Protein AF-A0A930MCP6-F1 (afdb_monomer)

Foldseek 3Di:
DDPDQDPDDDQFQPCVVDDPVLCVDVVSVVVRVVVSVVVRVCNVVVSVVVLCVDLVRNDVNLVVLCVVLVPDDPPPDDSVRSSVRSVVSVVPDDDDDPVNVD

Nearest PDB structures (foldseek):
  8v3w-assembly1_N  TM=7.869E-01  e=1.969E-04  Clostridioides difficile

Secondary structure (DSSP, 8-state):
------S-SSPP-SGGGS-GGGGGSHHHHHHHHHHHHHHHHHHHHHHHHHGGGSTTT-STTHHHHHHHHT----TT--HHHHHHHHHHHHHHS----HHHH-

pLDDT: mean 91.27, std 9.35, range [55.25, 98.25]

Radius of gyration: 22.3 Å; Cα contacts (8 Å, |Δi|>4): 63; chains: 1; bounding box: 45×26×70 Å

Solvent-accessible surface area (backbone atoms only — not comparable to full-atom values): 6298 Å² total; per-residue (Å²): 130,88,81,70,73,62,104,61,93,66,85,52,59,58,62,79,81,49,71,73,73,54,63,73,40,64,69,58,36,52,52,39,52,51,51,15,51,55,52,34,52,48,64,61,44,52,45,59,56,56,34,35,80,35,74,94,56,31,64,89,42,40,66,62,52,25,62,77,57,71,49,84,68,61,97,83,56,50,71,68,56,47,41,49,53,43,50,50,48,61,70,67,55,74,80,93,44,72,86,73,77,108

Mean predicted aligned error: 6.06 Å

Structure (mmCIF, N/CA/C/O backbone):
data_AF-A0A930MCP6-F1
#
_entry.id   AF-A0A930MCP6-F1
#
loop_
_atom_site.group_PDB
_atom_site.id
_atom_site.type_symbol
_atom_site.label_atom_id
_atom_site.label_alt_id
_atom_site.label_comp_id
_atom_site.label_asym_id
_atom_site.label_entity_id
_atom_site.label_seq_id
_atom_site.pdbx_PDB_ins_code
_atom_site.Cartn_x
_atom_site.Cartn_y
_atom_site.Cartn_z
_atom_site.occupancy
_atom_site.B_iso_or_equiv
_atom_site.auth_seq_id
_atom_site.auth_comp_id
_atom_site.auth_asym_id
_atom_site.auth_atom_id
_atom_site.pdbx_PDB_model_num
ATOM 1 N N . MET A 1 1 ? 6.132 13.117 -5.677 1.00 55.25 1 MET A N 1
ATOM 2 C CA . MET A 1 1 ? 5.287 11.904 -5.652 1.00 55.25 1 MET A CA 1
ATOM 3 C C .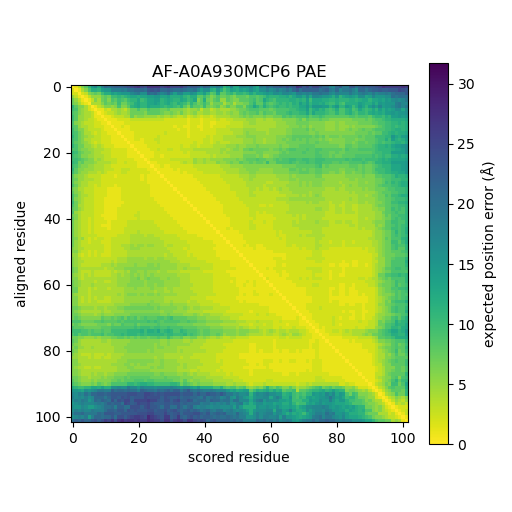 MET A 1 1 ? 3.996 12.297 -4.962 1.00 55.25 1 MET A C 1
ATOM 5 O O . MET A 1 1 ? 4.095 12.989 -3.957 1.00 55.25 1 MET A O 1
ATOM 9 N N . ALA A 1 2 ? 2.831 12.006 -5.542 1.00 56.72 2 ALA A N 1
ATOM 10 C CA . ALA A 1 2 ? 1.564 12.451 -4.964 1.00 56.72 2 ALA A CA 1
ATOM 11 C C . ALA A 1 2 ? 1.359 11.784 -3.599 1.00 56.72 2 ALA A C 1
ATOM 13 O O . ALA A 1 2 ? 1.487 10.566 -3.486 1.00 56.72 2 ALA A O 1
ATOM 14 N N . ASP A 1 3 ? 1.082 12.585 -2.575 1.00 66.00 3 ASP A N 1
ATOM 15 C CA . ASP A 1 3 ? 0.675 12.065 -1.278 1.00 66.00 3 ASP A CA 1
ATOM 16 C C . ASP A 1 3 ? -0.813 11.710 -1.376 1.00 66.00 3 ASP A C 1
ATOM 18 O O . ASP A 1 3 ? -1.668 12.594 -1.522 1.00 66.00 3 ASP A O 1
ATOM 22 N N . PHE A 1 4 ? -1.106 10.409 -1.454 1.00 69.06 4 PHE A N 1
ATOM 23 C CA . PHE A 1 4 ? -2.453 9.898 -1.703 1.00 69.06 4 PHE A CA 1
ATOM 24 C C . PHE A 1 4 ? -3.302 10.028 -0.444 1.00 69.06 4 PHE A C 1
ATOM 26 O O . PHE A 1 4 ? -3.450 9.104 0.355 1.00 69.06 4 PHE A O 1
ATOM 33 N N . HIS A 1 5 ? -3.898 11.200 -0.300 1.00 70.88 5 HIS A N 1
ATOM 34 C CA . HIS A 1 5 ? -4.880 11.475 0.728 1.00 70.88 5 HIS A CA 1
ATOM 35 C C . HIS A 1 5 ? -6.263 11.069 0.226 1.00 70.88 5 HIS A C 1
ATOM 37 O O . HIS A 1 5 ? -6.903 11.775 -0.552 1.00 70.88 5 HIS A O 1
ATOM 43 N N . PHE A 1 6 ? -6.723 9.901 0.665 1.00 78.75 6 PHE A N 1
ATOM 44 C CA . PHE A 1 6 ? -8.108 9.482 0.466 1.00 78.75 6 PHE A CA 1
ATOM 45 C C . PHE A 1 6 ? -9.054 10.251 1.405 1.00 78.75 6 PHE A C 1
ATOM 47 O O . PHE A 1 6 ? -8.680 11.230 2.043 1.00 78.75 6 PHE A O 1
ATOM 54 N N . LEU A 1 7 ? -10.297 9.776 1.525 1.00 77.44 7 LEU A N 1
ATOM 55 C CA . LEU A 1 7 ? -11.402 10.381 2.282 1.00 77.44 7 LEU A CA 1
ATOM 56 C C . LEU A 1 7 ? -11.086 10.797 3.740 1.00 77.44 7 LEU A C 1
ATOM 58 O O . LEU A 1 7 ? -11.892 11.505 4.340 1.00 77.44 7 LEU A O 1
ATOM 62 N N . ARG A 1 8 ? -9.985 10.331 4.354 1.00 83.94 8 ARG A N 1
ATOM 63 C CA . ARG A 1 8 ? -9.640 10.578 5.767 1.00 83.94 8 ARG A CA 1
ATOM 64 C C . ARG A 1 8 ? -8.137 10.799 5.966 1.00 83.94 8 ARG A C 1
ATOM 66 O O . ARG A 1 8 ? -7.330 9.991 5.512 1.00 83.94 8 ARG A O 1
ATOM 73 N N . LEU A 1 9 ? -7.790 11.840 6.729 1.00 85.50 9 LEU A N 1
ATOM 74 C CA . LEU A 1 9 ? -6.410 12.183 7.114 1.00 85.50 9 LEU A CA 1
ATOM 75 C C . LEU A 1 9 ? -6.018 11.619 8.488 1.00 85.50 9 LEU A C 1
ATOM 77 O O . LEU A 1 9 ? -4.869 11.253 8.716 1.00 85.50 9 LEU A O 1
ATOM 81 N N . GLU A 1 10 ? -6.993 11.513 9.386 1.00 90.12 10 GLU A N 1
ATOM 82 C CA . GLU A 1 10 ? -6.809 11.054 10.761 1.00 90.12 10 GLU A CA 1
ATOM 83 C C . GLU A 1 10 ? -7.254 9.599 10.935 1.00 90.12 10 GLU A C 1
ATOM 85 O O . GLU A 1 10 ? -7.930 9.028 10.070 1.00 90.12 10 GLU A O 1
ATOM 90 N N . LYS A 1 11 ? -6.896 9.019 12.088 1.00 93.31 11 LYS A N 1
ATOM 91 C CA . LYS A 1 11 ? -7.334 7.680 12.487 1.00 93.31 11 LYS A CA 1
ATOM 92 C C . LYS A 1 11 ? -8.856 7.573 12.410 1.00 93.31 11 LYS A C 1
ATOM 94 O O . LYS A 1 11 ? -9.574 8.441 12.912 1.00 93.31 11 LYS A O 1
ATOM 99 N N . VAL A 1 12 ? -9.353 6.496 11.807 1.00 95.25 12 VAL A N 1
ATOM 100 C CA . VAL A 1 12 ? -10.797 6.313 11.655 1.00 95.25 12 VAL A CA 1
ATOM 101 C C . VAL A 1 12 ? -11.482 6.154 13.012 1.00 95.25 12 VAL A C 1
ATOM 103 O O . VAL A 1 12 ? -11.068 5.364 13.857 1.00 95.25 12 VAL A O 1
ATOM 106 N N . ASN A 1 13 ? -12.569 6.904 13.184 1.00 95.12 13 ASN A N 1
ATOM 107 C CA . ASN A 1 13 ? -13.524 6.770 14.273 1.00 95.12 13 ASN A CA 1
ATOM 108 C C . ASN A 1 13 ? -14.932 6.924 13.688 1.00 95.12 13 ASN A C 1
ATOM 110 O O . ASN A 1 13 ? -15.357 8.039 13.376 1.00 95.12 13 ASN A O 1
ATOM 114 N N . VAL A 1 14 ? -15.643 5.810 13.505 1.00 94.94 14 VAL A N 1
ATOM 115 C CA . VAL A 1 14 ? -16.993 5.834 12.917 1.00 94.94 14 VAL A CA 1
ATOM 116 C C . VAL A 1 14 ? -18.049 6.319 13.914 1.00 94.94 14 VAL A C 1
ATOM 118 O O . VAL A 1 14 ? -19.004 6.980 13.509 1.00 94.94 14 VAL A O 1
ATOM 121 N N . MET A 1 15 ? -17.833 6.105 15.219 1.00 94.31 15 MET A N 1
ATOM 122 C CA . MET A 1 15 ? -18.720 6.592 16.286 1.00 94.31 15 MET A CA 1
ATOM 123 C C . MET A 1 15 ? -18.863 8.114 16.289 1.00 94.31 15 MET A C 1
ATOM 125 O O . MET A 1 15 ? -19.901 8.625 16.698 1.00 94.31 15 MET A O 1
ATOM 129 N N . ARG A 1 16 ? -17.858 8.850 15.790 1.00 94.12 16 ARG A N 1
ATOM 130 C CA . ARG A 1 16 ? -17.906 10.317 15.639 1.00 94.12 16 ARG A CA 1
ATOM 131 C C . ARG A 1 16 ? -19.131 10.797 14.852 1.00 94.12 16 ARG A C 1
ATOM 133 O O . ARG A 1 16 ? -19.578 11.920 15.069 1.00 94.12 16 ARG A O 1
ATOM 140 N N . TYR A 1 17 ? -19.640 9.979 13.935 1.00 93.50 17 TYR A N 1
ATOM 141 C CA . TYR A 1 17 ? -20.746 10.334 13.046 1.00 93.50 17 TYR A CA 1
ATOM 142 C C . TYR A 1 17 ? -22.116 9.879 13.567 1.00 93.50 17 TYR A C 1
ATOM 144 O O . TYR A 1 17 ? -23.120 10.094 12.893 1.00 93.50 17 TYR A O 1
ATOM 152 N N . LEU A 1 18 ? -22.172 9.251 14.746 1.00 95.31 18 LEU A N 1
ATOM 153 C CA . LEU A 1 18 ? -23.387 8.680 15.321 1.00 95.31 18 LEU A CA 1
ATOM 154 C C . LEU A 1 18 ? -23.843 9.457 16.571 1.00 95.31 18 LEU A C 1
ATOM 156 O O . LEU A 1 18 ? -23.031 10.109 17.235 1.00 95.31 18 LEU A O 1
ATOM 160 N N . PRO A 1 19 ? -25.139 9.393 16.935 1.00 97.31 19 PRO A N 1
ATOM 161 C CA . PRO A 1 19 ? -25.631 9.966 18.184 1.00 97.31 19 PRO A CA 1
ATOM 162 C C . PRO A 1 19 ? -24.890 9.443 19.422 1.00 97.31 19 PRO A C 1
ATOM 164 O O . PRO A 1 19 ? -24.733 8.238 19.610 1.00 97.31 19 PRO A O 1
ATOM 167 N N . LYS A 1 20 ? -24.497 10.356 20.321 1.00 94.38 20 LYS A N 1
ATOM 168 C CA . LYS A 1 20 ? -23.658 10.038 21.494 1.00 94.38 20 LYS A CA 1
ATOM 169 C C . LYS A 1 20 ? -24.261 8.992 22.437 1.00 94.38 20 LYS A C 1
ATOM 171 O O . LYS A 1 20 ? -23.507 8.245 23.048 1.00 94.38 20 LYS A O 1
ATOM 176 N N . PHE A 1 21 ? -25.589 8.926 22.556 1.00 95.94 21 PHE A N 1
ATOM 177 C CA . PHE A 1 21 ? -26.249 7.977 23.461 1.00 95.94 21 PHE A CA 1
ATOM 178 C C . PHE A 1 21 ? -26.012 6.513 23.061 1.00 95.94 21 PHE A C 1
ATOM 180 O O . PHE A 1 21 ? -26.019 5.644 23.925 1.00 95.94 21 PHE A O 1
ATOM 187 N N . LEU A 1 22 ? -25.734 6.243 21.779 1.00 95.31 22 LEU A N 1
ATOM 188 C CA . LEU A 1 22 ? -25.434 4.895 21.293 1.00 95.31 22 LEU A CA 1
ATOM 189 C C . LEU A 1 22 ? -24.116 4.350 21.854 1.00 95.31 22 LEU A C 1
ATOM 191 O O . LEU A 1 22 ? -23.947 3.142 21.940 1.00 95.31 22 LEU A O 1
ATOM 195 N N . ALA A 1 23 ? -23.201 5.224 22.289 1.00 92.69 23 ALA A N 1
ATOM 196 C CA . ALA A 1 23 ? -21.976 4.806 22.970 1.00 92.69 23 ALA A CA 1
ATOM 197 C C . ALA A 1 23 ? -22.235 4.213 24.367 1.00 92.69 23 ALA A C 1
ATOM 199 O O . ALA A 1 23 ? -21.322 3.635 24.952 1.00 92.69 23 ALA A O 1
ATOM 200 N N . GLY A 1 24 ? -23.446 4.391 24.911 1.00 95.12 24 GLY A N 1
ATOM 201 C CA . GLY A 1 24 ? -23.855 3.805 26.186 1.00 95.12 24 GLY A CA 1
ATOM 202 C C . GLY A 1 24 ? -24.171 2.310 26.100 1.00 95.12 24 GLY A C 1
ATOM 203 O O . GLY A 1 24 ? -24.090 1.624 27.114 1.00 95.12 24 GLY A O 1
ATOM 204 N N . ASP A 1 25 ? -24.495 1.794 24.911 1.00 97.25 25 ASP A N 1
ATOM 205 C CA . ASP A 1 25 ? -24.624 0.356 24.679 1.00 97.25 25 ASP A CA 1
ATOM 206 C C . ASP A 1 25 ? -23.233 -0.235 24.406 1.00 97.25 25 ASP A C 1
ATOM 208 O O . ASP A 1 25 ? -22.578 0.109 23.418 1.00 97.25 25 ASP A O 1
ATOM 212 N N . MET A 1 26 ? -22.771 -1.118 25.296 1.00 96.56 26 MET A N 1
ATOM 213 C CA . MET A 1 26 ? -21.439 -1.722 25.193 1.00 96.56 26 MET A CA 1
ATOM 214 C C . MET A 1 26 ? -21.279 -2.564 23.926 1.00 96.56 26 MET A C 1
ATOM 216 O O . MET A 1 26 ? -20.258 -2.447 23.254 1.00 96.56 26 MET A O 1
ATOM 220 N N . SER A 1 27 ? -22.296 -3.350 23.562 1.00 97.44 27 SER A N 1
ATOM 221 C CA . SER A 1 27 ? -22.241 -4.215 22.378 1.00 97.44 27 SER A CA 1
ATOM 222 C C . SER A 1 27 ? -22.166 -3.365 21.115 1.00 97.44 27 SER A C 1
ATOM 224 O O . SER A 1 27 ? -21.362 -3.621 20.218 1.00 97.44 27 SER A O 1
ATOM 226 N N . PHE A 1 28 ? -22.965 -2.297 21.058 1.00 96.38 28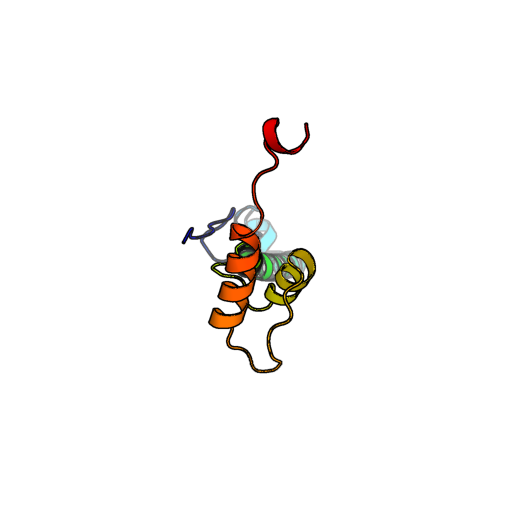 PHE A N 1
ATOM 227 C CA . PHE A 1 28 ? -22.921 -1.358 19.946 1.00 96.38 28 PHE A CA 1
ATOM 228 C C . PHE A 1 28 ? -21.558 -0.667 19.851 1.00 96.38 28 PHE A C 1
ATOM 230 O O . PHE A 1 28 ? -20.975 -0.593 18.769 1.00 96.38 28 PHE A O 1
ATOM 237 N N . LYS A 1 29 ? -21.020 -0.190 20.978 1.00 96.44 29 LYS A N 1
ATOM 238 C CA . LYS A 1 29 ? -19.708 0.457 21.020 1.00 96.44 29 LYS A CA 1
ATOM 239 C C . LYS A 1 29 ? -18.598 -0.480 20.530 1.00 96.44 29 LYS A C 1
ATOM 241 O O . LYS A 1 29 ? -17.790 -0.063 19.705 1.00 96.44 29 LYS A O 1
ATOM 246 N N . GLU A 1 30 ? -18.575 -1.730 20.985 1.00 97.81 30 GLU A N 1
ATOM 247 C CA . GLU A 1 30 ? -17.574 -2.728 20.580 1.00 97.81 30 GLU A CA 1
ATOM 248 C C . GLU A 1 30 ? -17.611 -3.023 19.076 1.00 97.81 30 GLU A C 1
ATOM 250 O O . GLU A 1 30 ? -16.564 -3.079 18.419 1.00 97.81 30 GLU A O 1
ATOM 255 N N . VAL A 1 31 ? -18.812 -3.139 18.499 1.00 97.62 31 VAL A N 1
ATOM 256 C CA . VAL A 1 31 ? -18.984 -3.285 17.047 1.00 97.62 31 VAL A CA 1
ATOM 257 C C . VAL A 1 31 ? -18.387 -2.083 16.314 1.00 97.62 31 VAL A C 1
ATOM 259 O O . VAL A 1 31 ? -17.645 -2.250 15.347 1.00 97.62 31 VAL A O 1
ATOM 262 N N . GLN A 1 32 ? -18.656 -0.865 16.779 1.00 97.50 32 GLN A N 1
ATOM 263 C CA . GLN A 1 32 ? -18.194 0.348 16.102 1.00 97.50 32 GLN A CA 1
ATOM 264 C C . GLN A 1 32 ? -16.690 0.603 16.271 1.00 97.50 32 GLN A C 1
ATOM 266 O O . GLN A 1 32 ? -16.044 1.133 15.360 1.00 97.50 32 GLN A O 1
ATOM 271 N N . ASP A 1 33 ? -16.103 0.189 17.392 1.00 97.31 33 ASP A N 1
ATOM 272 C CA . ASP A 1 33 ? -14.652 0.197 17.590 1.00 97.31 33 ASP A CA 1
ATOM 273 C C . ASP A 1 33 ? -13.970 -0.799 16.640 1.00 97.31 33 ASP A C 1
ATOM 275 O O . ASP A 1 33 ? -12.969 -0.462 16.001 1.00 97.31 33 ASP A O 1
ATOM 279 N N . THR A 1 34 ? -14.557 -1.988 16.467 1.00 98.25 34 THR A N 1
ATOM 280 C CA . THR A 1 34 ? -14.078 -3.003 15.515 1.00 98.25 34 THR A CA 1
ATOM 281 C C . THR A 1 34 ? -14.163 -2.488 14.076 1.00 98.25 34 THR A C 1
ATOM 283 O O . THR A 1 34 ? -13.182 -2.547 13.335 1.00 98.25 34 THR A O 1
ATOM 286 N N . LEU A 1 35 ? -15.294 -1.891 13.686 1.00 97.44 35 LEU A N 1
ATOM 287 C CA . LEU A 1 35 ? -15.461 -1.271 12.367 1.00 97.44 35 LEU A CA 1
ATOM 288 C C . LEU A 1 35 ? -14.461 -0.133 12.138 1.00 97.44 35 LEU A C 1
ATOM 290 O O . LEU A 1 35 ? -13.872 -0.032 11.061 1.00 97.44 35 LEU A O 1
ATOM 294 N N . SER A 1 36 ? -14.223 0.702 13.152 1.00 97.19 36 SER A N 1
ATOM 295 C CA . SER A 1 36 ? -13.208 1.758 13.082 1.00 97.19 36 SER A CA 1
ATOM 296 C C . SER A 1 36 ? -11.811 1.181 12.844 1.00 97.19 36 SER A C 1
ATOM 298 O O . SER A 1 36 ? -11.063 1.725 12.034 1.00 97.19 36 SER A O 1
ATOM 300 N N . ALA A 1 37 ? -11.466 0.067 13.498 1.00 97.62 37 ALA A N 1
ATOM 301 C CA . ALA A 1 37 ? -10.180 -0.599 13.319 1.00 97.62 37 ALA A CA 1
ATOM 302 C C . ALA A 1 37 ? -10.005 -1.171 11.901 1.00 97.62 37 ALA A C 1
ATOM 304 O O . ALA A 1 37 ? -8.961 -0.950 11.285 1.00 97.62 37 ALA A O 1
ATOM 305 N N . GLU A 1 38 ? -11.018 -1.843 11.345 1.00 97.50 38 GLU A N 1
ATOM 306 C CA . GLU A 1 38 ? -10.954 -2.355 9.966 1.00 97.50 38 GLU A CA 1
ATOM 307 C C . GLU A 1 38 ? -10.884 -1.219 8.938 1.00 97.50 38 GLU A C 1
ATOM 309 O O . GLU A 1 38 ? -10.072 -1.247 8.010 1.00 97.50 38 GLU A O 1
ATOM 314 N N . HIS A 1 39 ? -11.663 -0.155 9.134 1.00 95.69 39 HIS A N 1
ATOM 315 C CA . HIS A 1 39 ? -11.585 1.020 8.270 1.00 95.69 39 HIS A CA 1
ATOM 316 C C . HIS A 1 39 ? -10.217 1.708 8.342 1.00 95.69 39 HIS A C 1
ATOM 318 O O . HIS A 1 39 ? -9.751 2.233 7.330 1.00 95.69 39 HIS A O 1
ATOM 324 N N . GLU A 1 40 ? -9.570 1.717 9.508 1.00 95.62 40 GLU A N 1
ATOM 325 C CA . GLU A 1 40 ? -8.216 2.248 9.656 1.00 95.62 40 GLU A CA 1
ATOM 326 C C . GLU A 1 40 ? -7.191 1.402 8.899 1.00 95.62 40 GLU A C 1
ATOM 328 O O . GLU A 1 40 ? -6.346 1.960 8.198 1.00 95.62 40 GLU A O 1
ATOM 333 N N . ARG A 1 41 ? -7.303 0.068 8.952 1.00 95.81 41 ARG A N 1
ATOM 334 C CA . ARG A 1 41 ? -6.460 -0.825 8.141 1.00 95.81 41 ARG A CA 1
ATOM 335 C C . ARG A 1 41 ? -6.582 -0.496 6.658 1.00 95.81 41 ARG A C 1
ATOM 337 O O . ARG A 1 41 ? -5.565 -0.336 5.989 1.00 95.81 41 ARG A O 1
ATOM 344 N N . TYR A 1 42 ? -7.803 -0.313 6.154 1.00 93.56 42 TYR A N 1
ATOM 345 C CA . TYR A 1 42 ? -8.008 0.082 4.760 1.00 93.56 42 TYR A CA 1
ATOM 346 C C . TYR A 1 42 ? -7.482 1.485 4.454 1.00 93.56 42 TYR A C 1
ATOM 348 O O . TYR A 1 42 ? -6.856 1.675 3.414 1.00 93.56 42 TYR A O 1
ATOM 356 N N . ARG A 1 43 ? -7.673 2.462 5.350 1.00 92.75 43 ARG A N 1
ATOM 357 C CA . ARG A 1 43 ? -7.156 3.830 5.170 1.00 92.75 43 ARG A CA 1
ATOM 358 C C . ARG A 1 43 ? -5.641 3.841 4.974 1.00 92.75 43 ARG A C 1
ATOM 360 O O . ARG A 1 43 ? -5.157 4.603 4.145 1.00 92.75 43 ARG A O 1
ATOM 367 N N . LEU A 1 44 ? -4.917 3.001 5.712 1.00 91.69 44 LEU A N 1
ATOM 368 C CA . LEU A 1 44 ? -3.461 2.878 5.616 1.00 91.69 44 LEU A CA 1
ATOM 369 C C . LEU A 1 44 ? -3.018 2.013 4.429 1.00 91.69 44 LEU A C 1
ATOM 371 O O . LEU A 1 44 ? -1.998 2.298 3.807 1.00 91.69 44 LEU A O 1
ATOM 375 N N . PHE A 1 45 ? -3.787 0.979 4.084 1.00 92.94 45 PHE A N 1
ATOM 376 C CA . PHE A 1 45 ? -3.458 0.082 2.978 1.00 92.94 45 PHE A CA 1
ATOM 377 C C . PHE A 1 45 ? -3.692 0.714 1.599 1.00 92.94 45 PHE A C 1
ATOM 379 O O . PHE A 1 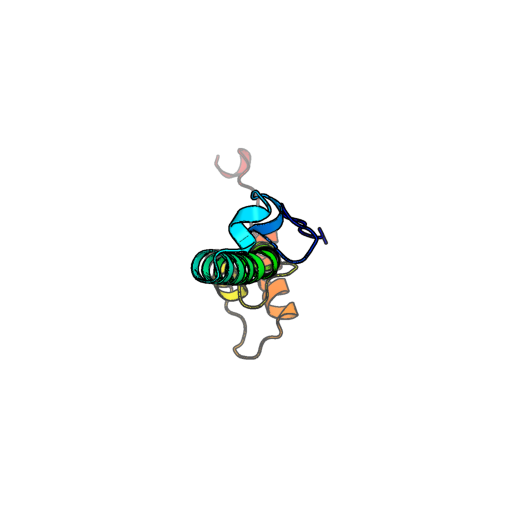45 ? -2.915 0.472 0.678 1.00 92.94 45 PHE A O 1
ATOM 386 N N . LEU A 1 46 ? -4.730 1.542 1.442 1.00 92.19 46 LEU A N 1
ATOM 387 C CA . LEU A 1 46 ? -5.087 2.158 0.159 1.00 92.19 46 LEU A CA 1
ATOM 388 C C . LEU A 1 46 ? -3.942 2.992 -0.466 1.00 92.19 46 LEU A C 1
ATOM 390 O O . LEU A 1 46 ? -3.646 2.798 -1.646 1.00 92.19 46 LEU A O 1
ATOM 394 N N . PRO A 1 47 ? -3.233 3.862 0.279 1.00 91.31 47 PRO A N 1
ATOM 395 C CA . PRO A 1 47 ? -2.043 4.538 -0.239 1.00 91.31 47 PRO A CA 1
ATOM 396 C C . PRO A 1 47 ? -0.934 3.563 -0.661 1.00 91.31 47 PRO A C 1
ATOM 398 O O . PRO A 1 47 ? -0.318 3.735 -1.716 1.00 91.31 47 PRO A O 1
ATOM 401 N N . GLU A 1 48 ? -0.699 2.503 0.116 1.00 91.88 48 GLU A N 1
ATOM 402 C CA . GLU A 1 48 ? 0.338 1.505 -0.179 1.00 91.88 48 GLU A CA 1
ATOM 403 C C . GLU A 1 48 ? 0.041 0.688 -1.441 1.00 91.88 48 GLU A C 1
ATOM 405 O O . GLU A 1 48 ? 0.950 0.445 -2.241 1.00 91.88 48 GLU A O 1
ATOM 410 N N . ILE A 1 49 ? -1.222 0.318 -1.681 1.00 94.06 49 ILE A N 1
ATOM 411 C CA . ILE A 1 49 ? -1.610 -0.347 -2.932 1.00 94.06 49 ILE A CA 1
ATOM 412 C C . ILE A 1 49 ? -1.523 0.614 -4.121 1.00 94.06 49 ILE A C 1
ATOM 414 O O . ILE A 1 49 ? -1.026 0.219 -5.173 1.00 94.06 49 ILE A O 1
ATOM 418 N N . THR A 1 50 ? -1.883 1.897 -3.968 1.00 93.50 50 THR A N 1
ATOM 419 C CA . THR A 1 50 ? -1.739 2.862 -5.075 1.00 93.50 50 THR A CA 1
ATOM 420 C C . THR A 1 50 ? -0.299 3.090 -5.500 1.00 93.50 50 THR A C 1
ATOM 422 O O . THR A 1 50 ? -0.042 3.272 -6.689 1.00 93.50 50 THR A O 1
ATOM 425 N N . LYS A 1 51 ? 0.664 2.993 -4.575 1.00 93.81 51 LYS A N 1
ATOM 426 C CA . LYS A 1 51 ? 2.094 3.021 -4.917 1.00 93.81 51 LYS A CA 1
ATOM 427 C C . LYS A 1 51 ? 2.486 1.879 -5.859 1.00 93.81 51 LYS A C 1
ATOM 429 O O . LYS A 1 51 ? 3.465 2.009 -6.585 1.00 93.81 51 LYS A O 1
ATOM 434 N N . GLN A 1 52 ? 1.739 0.782 -5.918 1.00 95.75 52 GLN A N 1
ATOM 435 C CA . GLN A 1 52 ? 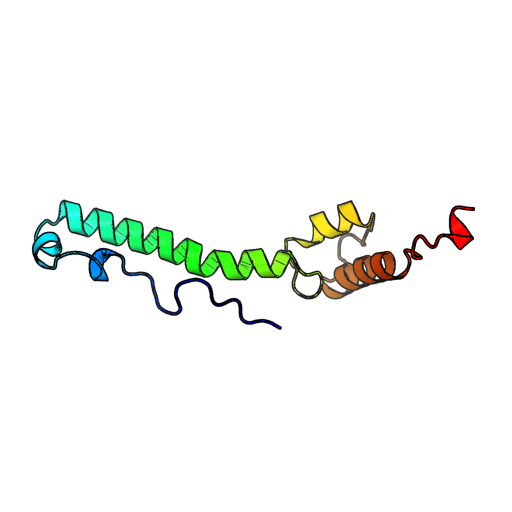2.052 -0.317 -6.834 1.00 95.75 52 GLN A CA 1
ATOM 436 C C . GLN A 1 52 ? 1.621 -0.047 -8.281 1.00 95.75 52 GLN A C 1
ATOM 438 O O . GLN A 1 52 ? 2.150 -0.665 -9.205 1.00 95.75 52 GLN A O 1
ATOM 443 N N . PHE A 1 53 ? 0.710 0.906 -8.498 1.00 94.44 53 PHE A N 1
ATOM 444 C CA . PHE A 1 53 ? 0.197 1.271 -9.824 1.00 94.44 53 PHE A CA 1
ATOM 445 C C . PHE A 1 53 ? 1.090 2.246 -10.595 1.00 94.44 53 PHE A C 1
ATOM 447 O O . PHE A 1 53 ? 0.754 2.617 -11.716 1.00 94.44 53 PHE A O 1
ATOM 454 N N . PHE A 1 54 ? 2.229 2.647 -10.033 1.00 94.62 54 PHE A N 1
ATOM 455 C CA . PHE A 1 54 ? 3.217 3.474 -10.720 1.00 94.62 54 PHE A CA 1
ATOM 456 C C . PHE A 1 54 ? 4.575 2.797 -10.643 1.00 94.62 54 PHE A C 1
ATOM 458 O O . PHE A 1 54 ? 5.022 2.394 -9.567 1.00 94.62 54 PHE A O 1
ATOM 465 N N . ILE A 1 55 ? 5.250 2.682 -11.786 1.00 96.25 55 ILE A N 1
ATOM 466 C CA . ILE A 1 55 ? 6.529 1.973 -11.869 1.00 96.25 55 ILE A CA 1
ATOM 467 C C . ILE A 1 55 ? 7.618 2.649 -11.020 1.00 96.25 55 ILE A C 1
ATOM 469 O O . ILE A 1 55 ? 8.517 1.984 -10.519 1.00 96.25 55 ILE A O 1
ATOM 473 N N . GLU A 1 56 ? 7.525 3.959 -10.790 1.00 95.25 56 GLU A N 1
ATOM 474 C CA . GLU A 1 56 ? 8.413 4.716 -9.901 1.00 95.25 56 GLU A CA 1
ATOM 475 C C . GLU A 1 56 ? 8.362 4.238 -8.446 1.00 95.25 56 GLU A C 1
ATOM 477 O O . GLU A 1 56 ? 9.348 4.376 -7.724 1.00 95.25 56 GLU A O 1
ATOM 482 N N . THR A 1 57 ? 7.222 3.706 -8.007 1.00 95.56 57 THR A N 1
ATOM 483 C CA . THR A 1 57 ? 6.943 3.404 -6.598 1.00 95.56 57 THR A CA 1
ATOM 484 C C . THR A 1 57 ? 6.671 1.937 -6.324 1.00 95.56 57 THR A C 1
ATOM 486 O O . THR A 1 57 ? 6.796 1.512 -5.176 1.00 95.56 57 THR A O 1
ATOM 489 N N . ALA A 1 58 ? 6.371 1.147 -7.353 1.00 96.44 58 ALA A N 1
ATOM 490 C CA . ALA A 1 58 ? 6.046 -0.263 -7.216 1.00 96.44 58 ALA A CA 1
ATOM 491 C C . ALA A 1 58 ? 7.198 -1.045 -6.578 1.00 96.44 58 ALA A C 1
ATOM 493 O O . ALA A 1 58 ? 8.350 -0.924 -6.999 1.00 96.44 58 ALA A O 1
ATOM 494 N N . THR A 1 59 ? 6.894 -1.826 -5.548 1.00 95.50 59 THR A N 1
ATOM 495 C CA . THR A 1 59 ? 7.824 -2.729 -4.866 1.00 95.50 59 THR A CA 1
ATOM 496 C C . THR A 1 59 ? 7.356 -4.162 -5.086 1.00 95.50 59 THR A C 1
ATOM 498 O O . THR A 1 59 ? 7.772 -4.808 -6.044 1.00 95.50 59 THR A O 1
ATOM 501 N N . TRP A 1 60 ? 6.422 -4.644 -4.273 1.00 96.12 60 TRP A N 1
ATOM 502 C CA . TRP A 1 60 ? 5.845 -5.980 -4.412 1.00 96.12 60 TRP A CA 1
ATOM 503 C C . TRP A 1 60 ? 4.908 -6.105 -5.620 1.00 96.12 60 TRP A C 1
ATOM 505 O O . TRP A 1 60 ? 4.661 -7.219 -6.065 1.00 96.12 60 TRP A O 1
ATOM 515 N N . GLY A 1 61 ? 4.431 -4.992 -6.190 1.00 96.50 61 GLY A N 1
ATOM 516 C CA . GLY A 1 61 ? 3.669 -4.987 -7.444 1.00 96.50 61 GLY A CA 1
ATOM 517 C C . GLY A 1 61 ? 4.515 -5.121 -8.717 1.00 96.50 61 GLY A C 1
ATOM 518 O O . GLY A 1 61 ? 3.955 -5.217 -9.806 1.00 96.50 61 GLY A O 1
ATOM 519 N N . LEU A 1 62 ? 5.853 -5.121 -8.618 1.00 97.00 62 LEU A N 1
ATOM 520 C CA . LEU A 1 62 ? 6.741 -5.233 -9.785 1.00 97.00 62 LEU A CA 1
ATOM 521 C C . LEU A 1 62 ? 6.515 -6.475 -10.661 1.00 97.00 62 LEU A C 1
ATOM 523 O O . LEU A 1 62 ? 6.534 -6.302 -11.877 1.00 97.00 62 LEU A O 1
ATOM 527 N N . PRO A 1 63 ? 6.251 -7.682 -10.124 1.00 96.94 63 PRO A N 1
ATOM 528 C CA . PRO A 1 63 ? 6.012 -8.862 -10.955 1.00 96.94 63 PRO A CA 1
ATOM 529 C C . PRO A 1 63 ? 4.907 -8.666 -12.003 1.00 96.94 63 PRO A C 1
ATOM 531 O O . PRO A 1 63 ? 5.065 -9.087 -13.143 1.00 96.94 63 PRO A O 1
ATOM 534 N N . SER A 1 64 ? 3.825 -7.955 -11.666 1.00 96.94 64 SER A N 1
ATOM 535 C CA . SER A 1 64 ? 2.739 -7.672 -12.615 1.00 96.94 64 SER A CA 1
ATOM 536 C C . SER A 1 64 ? 3.171 -6.723 -13.737 1.00 96.94 64 SER A C 1
ATOM 538 O O . SER A 1 64 ? 2.782 -6.896 -14.889 1.00 96.94 64 SER A O 1
ATOM 540 N N . TRP A 1 65 ? 4.010 -5.729 -13.431 1.00 97.50 65 TRP A N 1
ATOM 541 C CA . TRP A 1 65 ? 4.615 -4.881 -14.462 1.00 97.50 65 TRP A CA 1
ATOM 542 C C . TRP A 1 65 ? 5.535 -5.686 -15.380 1.00 97.50 65 TRP A C 1
ATOM 544 O O . TRP A 1 65 ? 5.518 -5.504 -16.597 1.00 97.50 65 TRP A O 1
ATOM 554 N N . GLU A 1 66 ? 6.331 -6.575 -14.798 1.00 97.12 66 GLU A N 1
ATOM 555 C CA . GLU A 1 66 ? 7.297 -7.391 -15.527 1.00 97.12 66 GLU A CA 1
ATOM 556 C C . GLU A 1 66 ? 6.616 -8.378 -16.473 1.00 97.12 66 GLU A C 1
ATOM 558 O O . GLU A 1 66 ? 7.077 -8.557 -17.599 1.00 97.12 66 GLU A O 1
ATOM 563 N N . GLU A 1 67 ? 5.475 -8.929 -16.062 1.00 96.88 67 GLU A N 1
ATOM 564 C CA . GLU A 1 67 ? 4.603 -9.748 -16.901 1.00 96.88 67 GLU A CA 1
ATOM 565 C C . GLU A 1 67 ? 4.066 -8.953 -18.105 1.00 96.88 67 GLU A C 1
ATOM 567 O O . GLU A 1 67 ? 4.233 -9.368 -19.254 1.00 96.88 67 GLU A O 1
ATOM 572 N N . VAL A 1 68 ? 3.500 -7.760 -17.874 1.00 95.00 68 VAL A N 1
ATOM 573 C CA . VAL A 1 68 ? 2.919 -6.910 -18.935 1.00 95.00 68 VAL A CA 1
ATOM 574 C C . VAL A 1 68 ? 3.968 -6.440 -19.950 1.00 95.00 68 VAL A C 1
ATOM 576 O O . VAL A 1 68 ? 3.700 -6.377 -21.157 1.00 95.00 68 VAL A O 1
ATOM 579 N N . TYR A 1 69 ? 5.167 -6.093 -19.480 1.00 95.12 69 TYR A N 1
ATOM 580 C CA . TYR A 1 69 ? 6.258 -5.594 -20.323 1.00 95.12 69 TYR A CA 1
ATOM 581 C C . TYR A 1 69 ? 7.240 -6.681 -20.770 1.00 95.12 69 TYR A C 1
ATOM 583 O O . TYR A 1 69 ? 8.184 -6.374 -21.508 1.00 95.12 69 TYR A O 1
ATOM 591 N N . GLN A 1 70 ? 6.990 -7.936 -20.383 1.00 95.69 70 GLN A N 1
ATOM 592 C CA . GLN A 1 70 ? 7.804 -9.106 -20.712 1.00 95.69 70 GLN A CA 1
ATOM 593 C C . GLN A 1 70 ? 9.288 -8.873 -20.399 1.00 95.69 70 GLN A C 1
ATOM 595 O O . GLN A 1 70 ? 10.174 -9.039 -21.248 1.00 95.69 70 GLN A O 1
ATOM 600 N N . THR A 1 71 ? 9.560 -8.407 -19.183 1.00 95.38 71 THR A N 1
ATOM 601 C CA . THR A 1 71 ? 10.922 -8.259 -18.663 1.00 95.38 71 THR A CA 1
ATOM 602 C C . THR A 1 71 ? 11.268 -9.440 -17.776 1.00 95.38 71 THR A C 1
ATOM 604 O O . THR A 1 71 ? 10.501 -9.775 -16.883 1.00 95.38 71 THR A O 1
ATOM 607 N N . ASN A 1 72 ? 12.459 -10.005 -17.969 1.00 94.44 72 ASN A N 1
ATOM 608 C CA . ASN A 1 72 ? 12.979 -11.108 -17.164 1.00 94.44 72 ASN A CA 1
ATOM 609 C C . ASN A 1 72 ? 14.206 -10.615 -16.384 1.00 94.44 72 ASN A C 1
ATOM 611 O O . ASN A 1 72 ? 15.331 -10.773 -16.869 1.00 94.44 72 ASN A O 1
ATOM 615 N N . PRO A 1 73 ? 14.022 -9.926 -15.244 1.00 95.44 73 PRO A N 1
ATOM 616 C CA . PRO A 1 73 ? 15.152 -9.515 -14.423 1.00 95.44 73 PRO A CA 1
ATOM 617 C C . PRO A 1 73 ? 15.885 -10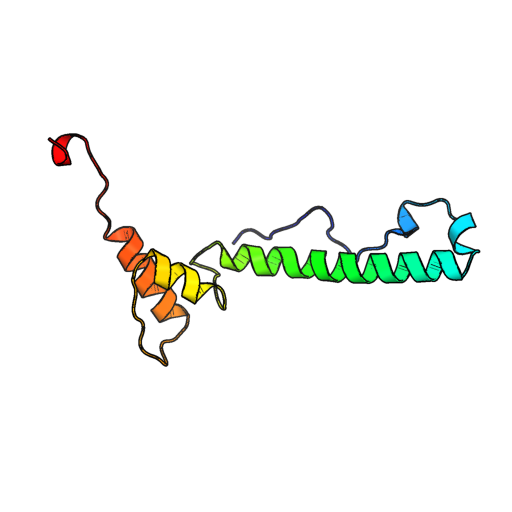.743 -13.847 1.00 95.44 73 PRO A C 1
ATOM 619 O O . PRO A 1 73 ? 15.259 -11.781 -13.623 1.00 95.44 73 PRO A O 1
ATOM 622 N N . PRO A 1 74 ? 17.195 -10.636 -13.565 1.00 95.56 74 PRO A N 1
ATOM 623 C CA . PRO A 1 74 ? 17.909 -11.626 -12.760 1.00 95.56 74 PRO A CA 1
ATOM 624 C C . PRO A 1 74 ? 17.232 -11.870 -11.402 1.00 95.56 74 PRO A C 1
ATOM 626 O O . PRO A 1 74 ? 16.602 -10.967 -10.851 1.00 95.56 74 PRO A O 1
ATOM 629 N N . TYR A 1 75 ? 17.389 -13.077 -10.852 1.00 90.44 75 TYR A N 1
ATOM 630 C CA . TYR A 1 75 ? 16.730 -13.511 -9.610 1.00 90.44 75 TYR A CA 1
ATOM 631 C C . TYR A 1 75 ? 16.984 -12.575 -8.412 1.00 90.44 75 TYR A C 1
ATOM 633 O O . TYR A 1 75 ? 16.096 -12.349 -7.595 1.00 90.44 75 TYR A O 1
ATOM 641 N N . ASP A 1 76 ? 18.178 -12.000 -8.328 1.00 94.38 76 ASP A N 1
ATOM 642 C CA . ASP A 1 76 ? 18.653 -11.119 -7.260 1.00 94.38 76 ASP A CA 1
ATOM 643 C C . ASP A 1 76 ? 18.703 -9.638 -7.676 1.00 94.38 76 ASP A C 1
ATOM 645 O O . ASP A 1 76 ? 19.322 -8.808 -7.005 1.00 94.38 76 ASP A O 1
ATOM 649 N N . ALA A 1 77 ? 18.042 -9.282 -8.781 1.00 96.19 77 ALA A N 1
ATOM 650 C CA . ALA A 1 77 ? 18.023 -7.914 -9.270 1.00 96.19 77 ALA A CA 1
ATOM 651 C C . ALA A 1 77 ? 17.421 -6.953 -8.234 1.00 96.19 77 ALA A C 1
ATOM 653 O O . ALA A 1 77 ? 16.333 -7.176 -7.693 1.00 96.19 77 ALA A O 1
ATOM 654 N N . SER A 1 78 ? 18.100 -5.824 -8.018 1.00 97.44 78 SER A N 1
ATOM 655 C CA . SER A 1 78 ? 17.587 -4.756 -7.161 1.00 97.44 78 SER A CA 1
ATOM 656 C C . SER A 1 78 ? 16.267 -4.193 -7.701 1.00 97.44 78 SER A C 1
ATOM 658 O O . SER A 1 78 ? 16.014 -4.192 -8.909 1.00 97.44 78 SER A O 1
ATOM 660 N N . ILE A 1 79 ? 15.427 -3.657 -6.809 1.00 97.25 79 ILE A N 1
ATOM 661 C CA . ILE A 1 79 ? 14.157 -3.002 -7.177 1.00 97.25 79 ILE A CA 1
ATOM 662 C C . ILE A 1 79 ? 14.384 -1.917 -8.242 1.00 97.25 79 ILE A C 1
ATOM 664 O O . ILE A 1 79 ? 13.612 -1.817 -9.195 1.00 97.25 79 ILE A O 1
ATOM 668 N N . ASP A 1 80 ? 15.463 -1.142 -8.128 1.00 97.62 80 ASP A N 1
ATOM 669 C CA . ASP A 1 80 ? 15.773 -0.070 -9.077 1.00 97.62 80 ASP A CA 1
ATOM 670 C C . ASP A 1 80 ? 16.157 -0.601 -10.461 1.00 97.62 80 ASP A C 1
ATOM 672 O O . ASP A 1 80 ? 15.706 -0.058 -11.476 1.00 97.62 80 ASP A O 1
ATOM 676 N N . LEU A 1 81 ? 16.923 -1.696 -10.528 1.00 97.69 81 LEU A N 1
ATOM 677 C CA . LEU A 1 81 ? 17.232 -2.352 -11.798 1.00 97.69 81 LEU A CA 1
ATOM 678 C C . LEU A 1 81 ? 15.958 -2.906 -12.446 1.00 97.69 81 LEU A C 1
ATOM 680 O O . LEU A 1 81 ? 15.713 -2.662 -13.627 1.00 97.69 81 LEU A O 1
ATOM 684 N N . ARG A 1 82 ? 15.110 -3.586 -11.666 1.00 98.06 82 ARG A N 1
ATOM 685 C CA . ARG A 1 82 ? 13.821 -4.125 -12.129 1.00 98.06 82 ARG A CA 1
ATOM 686 C 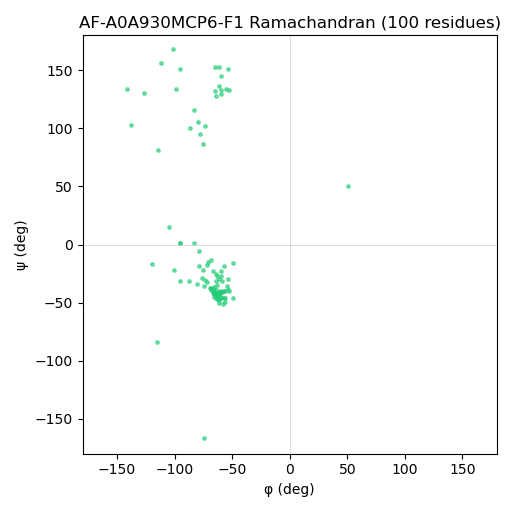C . ARG A 1 82 ? 12.933 -3.031 -12.728 1.00 98.06 82 ARG A C 1
ATOM 688 O O . ARG A 1 82 ? 12.497 -3.142 -13.874 1.00 98.06 82 ARG A O 1
ATOM 695 N N . ARG A 1 83 ? 12.764 -1.910 -12.015 1.00 98.00 83 ARG A N 1
ATOM 696 C CA . ARG A 1 83 ? 12.043 -0.723 -12.514 1.00 98.00 83 ARG A CA 1
ATOM 697 C C . ARG A 1 83 ? 12.659 -0.163 -13.795 1.00 98.00 83 ARG A C 1
ATOM 699 O O . ARG A 1 83 ? 11.930 0.216 -14.709 1.00 98.00 83 ARG A O 1
ATOM 706 N N . THR A 1 84 ? 13.987 -0.116 -13.877 1.00 97.44 84 THR A N 1
ATOM 707 C CA . THR A 1 84 ? 14.713 0.400 -15.049 1.00 97.44 84 THR A CA 1
ATOM 708 C C . THR A 1 84 ? 14.458 -0.451 -16.292 1.00 97.44 84 THR A C 1
ATOM 710 O O . THR A 1 84 ? 14.193 0.100 -17.361 1.00 97.44 84 THR A O 1
ATOM 713 N N . LEU A 1 85 ? 14.461 -1.781 -16.161 1.00 96.75 85 LEU A N 1
ATOM 714 C CA . LEU A 1 85 ? 14.162 -2.698 -17.266 1.00 96.75 85 LEU A CA 1
ATOM 715 C C . LEU A 1 85 ? 12.734 -2.511 -17.795 1.00 96.75 85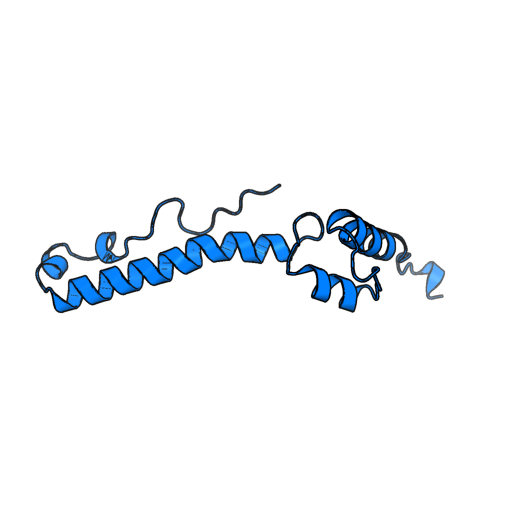 LEU A C 1
ATOM 717 O O . LEU A 1 85 ? 12.534 -2.422 -19.009 1.00 96.75 85 LEU A O 1
ATOM 721 N N . VAL A 1 86 ? 11.752 -2.387 -16.897 1.00 97.00 86 VAL A N 1
ATOM 722 C CA . VAL A 1 86 ? 10.357 -2.110 -17.276 1.00 97.00 86 VAL A CA 1
ATOM 723 C C . VAL A 1 86 ? 10.252 -0.767 -18.002 1.00 97.00 86 VAL A C 1
ATOM 725 O O . VAL A 1 86 ? 9.685 -0.698 -19.094 1.00 97.00 86 VAL A O 1
ATOM 728 N N . LYS A 1 87 ? 10.858 0.297 -17.461 1.00 96.38 87 LYS A N 1
ATOM 729 C CA . LYS A 1 87 ? 10.873 1.626 -18.097 1.00 96.38 87 LYS A CA 1
ATOM 730 C C . LYS A 1 87 ? 11.526 1.606 -19.480 1.00 96.38 87 LYS A C 1
ATOM 732 O O . LYS A 1 87 ? 11.013 2.228 -20.408 1.00 96.38 87 LYS A O 1
ATOM 737 N N . ALA A 1 88 ? 12.613 0.857 -19.656 1.00 94.88 88 ALA A N 1
ATOM 738 C CA . ALA A 1 88 ? 13.251 0.700 -20.959 1.00 94.88 88 ALA A CA 1
ATOM 739 C C . ALA A 1 88 ? 12.307 0.037 -21.981 1.00 94.88 88 ALA A C 1
ATOM 741 O O . ALA A 1 88 ? 12.212 0.498 -23.119 1.00 94.88 88 ALA A O 1
ATOM 742 N N . LYS A 1 89 ? 11.544 -0.990 -21.576 1.00 94.06 89 LYS A N 1
ATOM 743 C CA . LYS A 1 89 ? 10.514 -1.610 -22.431 1.00 94.06 89 LYS A CA 1
ATOM 744 C C . LYS A 1 89 ? 9.356 -0.664 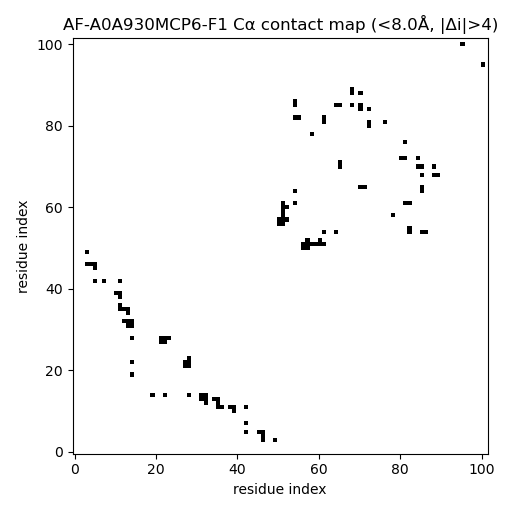-22.747 1.00 94.06 89 LYS A C 1
ATOM 746 O O . LYS A 1 89 ? 8.873 -0.680 -23.878 1.00 94.06 89 LYS A O 1
ATOM 751 N N . MET A 1 90 ? 8.928 0.159 -21.788 1.00 91.94 90 MET A N 1
ATOM 752 C CA . MET A 1 90 ? 7.914 1.197 -22.009 1.00 91.94 90 MET A CA 1
ATOM 753 C C . MET A 1 90 ? 8.342 2.177 -23.102 1.00 91.94 90 MET A C 1
ATOM 755 O O . MET A 1 90 ? 7.592 2.402 -24.047 1.00 91.94 90 MET A O 1
ATOM 759 N N . LEU A 1 91 ? 9.558 2.717 -22.992 1.00 89.44 91 LEU A N 1
ATOM 760 C CA . LEU A 1 91 ? 10.097 3.713 -23.922 1.00 89.44 91 LEU A CA 1
ATOM 761 C C . LEU A 1 91 ? 10.450 3.118 -25.291 1.00 89.44 91 LEU A C 1
ATOM 763 O O . LEU A 1 91 ? 10.327 3.791 -26.311 1.00 89.44 91 LEU A O 1
ATOM 767 N N . GLY A 1 92 ? 10.874 1.853 -25.327 1.00 84.50 92 GLY A N 1
ATOM 768 C CA . GLY A 1 92 ? 11.228 1.153 -26.562 1.00 84.50 92 GLY A CA 1
ATOM 769 C C . GLY A 1 92 ? 10.033 0.815 -27.460 1.00 84.50 92 GLY A C 1
ATOM 770 O O . GLY A 1 92 ? 10.224 0.502 -28.638 1.00 84.50 92 GLY A O 1
ATOM 771 N N . ARG A 1 93 ? 8.793 0.884 -26.950 1.00 75.56 93 ARG A N 1
ATOM 772 C CA . ARG A 1 93 ? 7.595 0.719 -27.781 1.00 75.56 93 ARG A CA 1
ATOM 773 C C . ARG A 1 93 ? 7.383 1.969 -28.627 1.00 75.56 93 ARG A C 1
ATOM 775 O O . ARG A 1 93 ? 6.860 2.978 -28.168 1.00 75.56 93 ARG A O 1
ATOM 782 N N . GLN A 1 94 ? 7.762 1.872 -29.896 1.00 68.19 94 GLN A N 1
ATOM 783 C CA . GLN A 1 94 ? 7.488 2.928 -30.860 1.00 68.19 94 GLN A CA 1
ATOM 784 C C . GLN A 1 94 ? 5.976 3.146 -31.025 1.00 68.19 94 GLN A C 1
ATOM 786 O O . GLN A 1 94 ? 5.242 2.158 -31.158 1.00 68.19 94 GLN A O 1
ATOM 791 N N . PRO A 1 95 ? 5.510 4.407 -31.071 1.00 72.31 95 PRO A N 1
ATOM 792 C CA . PRO A 1 95 ? 4.098 4.709 -31.241 1.00 72.31 95 PRO A CA 1
ATOM 793 C C . PRO A 1 95 ? 3.570 4.129 -32.558 1.00 72.31 95 PRO A C 1
ATOM 795 O O . PRO A 1 95 ? 4.273 4.073 -33.573 1.00 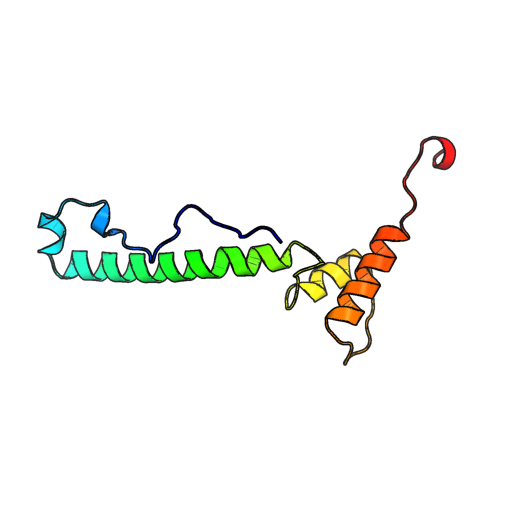72.31 95 PRO A O 1
ATOM 798 N N . ALA A 1 96 ? 2.317 3.681 -32.541 1.00 73.75 96 ALA A N 1
ATOM 799 C CA . ALA A 1 96 ? 1.602 3.291 -33.746 1.00 73.75 96 ALA A CA 1
ATOM 800 C C . ALA A 1 96 ? 1.139 4.569 -34.460 1.00 73.75 96 ALA A C 1
ATOM 802 O O . ALA A 1 96 ? 0.130 5.169 -34.103 1.00 73.75 96 ALA A O 1
ATOM 803 N N . THR A 1 97 ? 1.929 5.039 -35.422 1.00 81.56 97 THR A N 1
ATOM 804 C CA . THR A 1 97 ? 1.575 6.182 -36.273 1.00 81.56 97 THR A CA 1
ATOM 805 C C . THR A 1 97 ? 0.959 5.688 -37.579 1.00 81.56 97 THR A C 1
ATOM 807 O O . THR A 1 97 ? 1.306 4.607 -38.050 1.00 81.56 97 THR A O 1
ATOM 810 N N . LYS A 1 98 ? 0.072 6.486 -38.195 1.00 80.94 98 LYS A N 1
ATOM 811 C CA . LYS A 1 98 ? -0.575 6.146 -39.480 1.00 80.94 98 LYS A CA 1
ATOM 812 C C . LYS A 1 98 ? 0.447 5.701 -40.538 1.00 80.94 98 LYS A C 1
ATOM 814 O O . LYS A 1 98 ? 0.311 4.631 -41.107 1.00 80.94 98 LYS A O 1
ATOM 819 N N . ARG A 1 99 ? 1.543 6.461 -40.663 1.00 80.69 99 ARG A N 1
ATOM 820 C CA . ARG A 1 99 ? 2.687 6.192 -41.556 1.00 80.69 99 ARG A CA 1
ATOM 821 C C . ARG A 1 99 ? 3.370 4.829 -41.341 1.00 80.69 99 ARG A C 1
ATOM 823 O O . ARG A 1 99 ? 4.163 4.427 -42.175 1.00 80.69 99 ARG A O 1
ATOM 830 N N . ARG A 1 100 ? 3.165 4.180 -40.195 1.00 76.44 100 ARG A N 1
ATOM 831 C CA . ARG A 1 100 ? 3.783 2.891 -39.858 1.00 76.44 100 ARG A CA 1
ATOM 832 C C . ARG A 1 100 ? 2.833 1.708 -40.067 1.00 76.44 100 ARG A C 1
ATOM 834 O O . ARG A 1 100 ? 3.295 0.575 -40.124 1.00 76.44 100 ARG A O 1
ATOM 841 N N . ILE A 1 101 ? 1.526 1.965 -40.069 1.00 80.38 101 ILE A N 1
ATOM 842 C CA . ILE A 1 101 ? 0.492 0.941 -40.268 1.00 80.38 101 ILE A CA 1
ATOM 843 C C . ILE A 1 101 ? 0.211 0.752 -41.767 1.00 80.38 101 ILE A C 1
ATOM 845 O O . ILE A 1 101 ? -0.127 -0.353 -42.179 1.00 80.38 101 ILE A O 1
ATOM 849 N N . GLU A 1 102 ? 0.362 1.823 -42.550 1.00 67.56 102 GLU A N 1
ATOM 850 C CA . GLU A 1 102 ? 0.342 1.838 -44.021 1.00 67.56 102 GLU A CA 1
ATOM 851 C C . GLU A 1 102 ? 1.724 1.520 -44.603 1.00 67.56 102 GLU A C 1
ATOM 853 O O . GLU A 1 102 ? 1.771 0.791 -45.618 1.00 67.56 102 GLU A O 1
#

Sequence (102 aa):
MADFHFLRLEKVNVMRYLPKFLAGDMSFKEVQDTLSAEHERYRLFLPEITKQFFIETATWGLPSWEEVYQTNPPYDASIDLRRTLVKAKMLGRQPATKRRIE